Protein AF-A0A292RVN2-F1 (afdb_monomer_lite)

Radius of gyration: 14.04 Å; chains: 1; bounding box: 28×37×39 Å

Sequence (81 aa):
MRKTTEKIYCDICHCENTHNNINSQRLSVIFVTEQTEGYSCNPYLSIEKLDICPNCFNKILDGNMVFAKGAQGCNKYYFKG

pLDDT: mean 90.65, std 12.89, range [47.75, 98.38]

Secondary structure (DSSP, 8-state):
-----PPPB-TTT--B-TTS--EEEEEEEEEEE-TTT--EEEEEEEEEEEEE-HHHHHHHHTTPPEEEEEETTEEEEEE--

Structure (mmCIF, N/CA/C/O backbone):
data_AF-A0A292RVN2-F1
#
_entry.id   AF-A0A292RVN2-F1
#
loop_
_atom_site.group_PDB
_atom_site.id
_atom_site.type_symbol
_atom_site.label_atom_id
_atom_site.label_alt_id
_atom_site.label_comp_id
_atom_site.label_asym_id
_atom_site.label_entity_id
_atom_site.label_seq_id
_atom_site.pdbx_PDB_ins_code
_atom_site.Cartn_x
_atom_site.Cartn_y
_atom_site.Cartn_z
_atom_site.occupancy
_atom_site.B_iso_or_equiv
_atom_site.auth_seq_id
_atom_site.auth_comp_id
_atom_site.auth_asym_id
_atom_site.auth_atom_id
_atom_site.pdbx_PDB_model_num
ATOM 1 N N . MET A 1 1 ? -10.269 25.203 25.669 1.00 47.75 1 MET A N 1
ATOM 2 C CA . MET A 1 1 ? -9.577 24.414 24.623 1.00 47.75 1 MET A CA 1
ATOM 3 C C . MET A 1 1 ? -10.591 24.004 23.569 1.00 47.75 1 MET A C 1
ATOM 5 O O . MET A 1 1 ? -11.555 23.336 23.915 1.00 47.75 1 MET A O 1
ATOM 9 N N . ARG A 1 2 ? -10.423 24.433 22.312 1.00 48.31 2 ARG A N 1
ATOM 10 C CA . ARG A 1 2 ? -11.209 23.893 21.193 1.00 48.31 2 ARG A CA 1
ATOM 11 C C . ARG A 1 2 ? -10.682 22.480 20.918 1.00 48.31 2 ARG A C 1
ATOM 13 O O . ARG A 1 2 ? -9.487 22.332 20.689 1.00 48.31 2 ARG A O 1
ATOM 20 N N . LYS A 1 3 ? -11.531 21.453 21.018 1.00 52.97 3 LYS A N 1
ATOM 21 C CA . LYS A 1 3 ? -11.193 20.101 20.550 1.00 52.97 3 LYS A CA 1
ATOM 22 C C . LYS A 1 3 ? -11.147 20.156 19.025 1.00 52.97 3 LYS A C 1
ATOM 24 O O . LYS A 1 3 ? -12.188 20.317 18.396 1.00 52.97 3 LYS A O 1
ATOM 29 N N . THR A 1 4 ? -9.956 20.076 18.449 1.00 54.31 4 THR A N 1
ATOM 30 C CA . THR A 1 4 ? -9.796 19.813 17.019 1.00 54.31 4 THR A CA 1
ATOM 31 C C . THR A 1 4 ? -10.069 18.328 16.816 1.00 54.31 4 THR A C 1
ATOM 33 O O . THR A 1 4 ? -9.322 17.493 17.316 1.00 54.31 4 THR A O 1
ATOM 36 N N . THR A 1 5 ? -11.177 17.986 16.166 1.00 65.25 5 THR A N 1
ATOM 37 C CA . THR A 1 5 ? -11.459 16.601 15.777 1.00 65.25 5 THR A CA 1
ATOM 38 C C . THR A 1 5 ? -10.715 16.343 14.471 1.00 65.25 5 THR A C 1
ATOM 40 O O . THR A 1 5 ? -11.170 16.763 13.409 1.00 65.25 5 THR A O 1
ATOM 43 N N . GLU A 1 6 ? -9.532 15.738 14.547 1.00 68.88 6 GLU A N 1
ATOM 44 C CA . GLU A 1 6 ? -8.769 15.362 13.355 1.00 68.88 6 GLU A CA 1
ATOM 45 C C . GLU A 1 6 ? -9.501 14.233 12.623 1.00 68.88 6 GLU A C 1
ATOM 47 O O . GLU A 1 6 ? -9.778 13.173 13.189 1.00 68.88 6 GLU A O 1
ATOM 52 N N . LYS A 1 7 ? -9.874 14.483 11.365 1.00 80.38 7 LYS A N 1
ATOM 53 C CA . LYS A 1 7 ? -10.491 13.474 10.506 1.00 80.38 7 LYS A CA 1
ATOM 54 C C . LYS A 1 7 ? -9.391 12.614 9.897 1.00 80.38 7 LYS A C 1
ATOM 56 O O . LYS A 1 7 ? -8.569 13.124 9.142 1.00 80.38 7 LYS A O 1
ATOM 61 N N . ILE A 1 8 ? -9.409 11.325 10.211 1.00 87.38 8 ILE A N 1
ATOM 62 C CA . ILE A 1 8 ? -8.521 10.322 9.613 1.00 87.38 8 ILE A CA 1
ATOM 63 C C . ILE A 1 8 ? -9.309 9.575 8.533 1.00 87.38 8 ILE A C 1
ATOM 65 O O . ILE A 1 8 ? -10.500 9.294 8.711 1.00 87.38 8 ILE A O 1
ATOM 69 N N . TYR A 1 9 ? -8.649 9.254 7.423 1.00 91.94 9 TYR A N 1
ATOM 70 C CA . TYR A 1 9 ? -9.233 8.533 6.296 1.00 91.94 9 TYR A CA 1
ATOM 71 C C . TYR A 1 9 ? -8.428 7.278 6.003 1.00 91.94 9 TYR A C 1
ATOM 7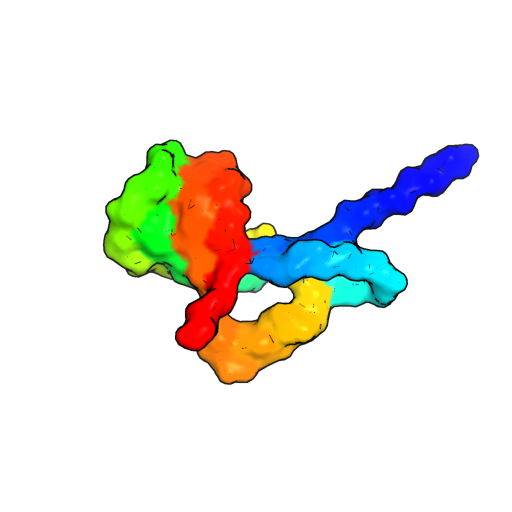3 O O . TYR A 1 9 ? -7.227 7.238 6.236 1.00 91.94 9 TYR A O 1
ATOM 81 N N . CYS A 1 10 ? -9.093 6.247 5.486 1.00 94.06 10 CYS A N 1
ATOM 82 C CA . CYS A 1 10 ? -8.374 5.068 5.033 1.00 94.06 10 CYS A CA 1
ATOM 83 C C . CYS A 1 10 ? -7.588 5.395 3.755 1.00 94.06 10 CYS A C 1
ATOM 85 O O . CYS A 1 10 ? -8.175 5.871 2.783 1.00 94.06 10 CYS A O 1
ATOM 87 N N . ASP A 1 11 ? -6.303 5.057 3.708 1.00 96.38 11 ASP A N 1
ATOM 88 C CA . ASP A 1 11 ? -5.438 5.324 2.550 1.00 96.38 11 ASP A CA 1
ATOM 89 C C . ASP A 1 11 ? -5.833 4.543 1.286 1.00 96.38 11 ASP A C 1
ATOM 91 O O . ASP A 1 11 ? -5.421 4.900 0.184 1.00 96.38 11 ASP A O 1
ATOM 95 N N . ILE A 1 12 ? -6.641 3.484 1.433 1.00 96.00 12 ILE A N 1
ATOM 96 C CA . ILE A 1 12 ? -7.054 2.605 0.329 1.00 96.00 12 ILE A CA 1
ATOM 97 C C . ILE A 1 12 ? -8.461 2.944 -0.179 1.00 96.00 12 ILE A C 1
ATOM 99 O O . ILE A 1 12 ? -8.668 3.092 -1.378 1.00 96.00 12 ILE A O 1
ATOM 103 N N . CYS A 1 13 ? -9.460 3.015 0.710 1.00 95.00 13 CYS A N 1
ATOM 104 C CA . CYS A 1 13 ? -10.862 3.228 0.313 1.00 95.00 13 CYS A CA 1
ATOM 105 C C . CYS A 1 13 ? -11.409 4.617 0.659 1.00 95.00 13 CYS A C 1
ATOM 107 O O . CYS A 1 13 ? -12.555 4.913 0.326 1.00 95.00 13 CYS A O 1
ATOM 109 N N . HIS A 1 14 ? -10.617 5.447 1.340 1.00 94.06 14 HIS A N 1
ATOM 110 C CA . HIS A 1 14 ? -10.948 6.825 1.707 1.00 94.06 14 HIS A CA 1
ATOM 111 C C . HIS A 1 14 ? -12.208 6.989 2.574 1.00 94.06 14 HIS A C 1
ATOM 113 O O . HIS A 1 14 ? -12.756 8.086 2.662 1.00 94.06 14 HIS A O 1
ATOM 119 N N . CYS A 1 15 ? -12.664 5.933 3.261 1.00 91.75 15 CYS A N 1
ATOM 120 C CA . CYS A 1 15 ? -13.734 6.071 4.248 1.00 91.75 15 CYS A CA 1
ATOM 121 C C . CYS A 1 15 ? -13.267 6.916 5.445 1.00 91.75 15 CYS A C 1
ATOM 123 O O . CYS A 1 15 ? -12.144 6.749 5.925 1.00 91.75 15 CYS A O 1
ATOM 125 N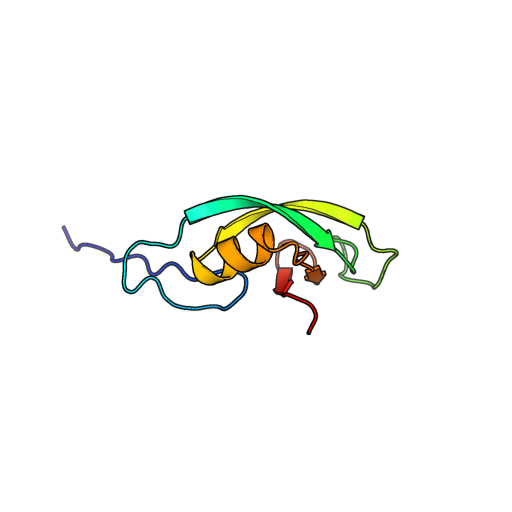 N . GLU A 1 16 ? -14.139 7.798 5.936 1.00 86.69 16 GLU A N 1
ATOM 126 C CA . GLU A 1 16 ? -13.890 8.630 7.117 1.00 86.69 16 GLU A CA 1
ATOM 127 C C . GLU A 1 16 ? -14.009 7.813 8.413 1.00 86.69 16 GLU A C 1
ATOM 129 O O . GLU A 1 16 ? -14.840 6.904 8.522 1.00 86.69 16 GLU A O 1
ATOM 134 N N . ASN A 1 17 ? -13.206 8.175 9.418 1.00 70.56 17 ASN A N 1
ATOM 135 C CA . ASN A 1 17 ? -13.209 7.591 10.757 1.00 70.56 17 ASN A CA 1
ATOM 136 C C . ASN A 1 17 ? -14.483 7.918 11.566 1.00 70.56 17 ASN A C 1
ATOM 138 O O . ASN A 1 17 ? -14.434 8.595 12.589 1.00 70.56 17 ASN A O 1
ATOM 142 N N . THR A 1 18 ? -15.641 7.428 11.134 1.00 60.38 18 THR A N 1
ATOM 143 C CA . THR A 1 18 ? -16.908 7.605 11.865 1.00 60.38 18 THR A CA 1
ATOM 144 C C . THR A 1 18 ? -16.954 6.819 13.183 1.00 60.38 18 THR A C 1
ATOM 146 O O . THR A 1 18 ? -17.787 7.119 14.034 1.00 60.38 18 THR A O 1
ATOM 149 N N . HIS A 1 19 ? -16.039 5.861 13.397 1.00 58.50 19 HIS A N 1
ATOM 150 C CA . HIS A 1 19 ? -16.090 4.922 14.529 1.00 58.50 19 HIS A CA 1
ATOM 151 C C . HIS A 1 19 ? -14.739 4.587 15.200 1.00 58.50 19 HIS A C 1
ATOM 153 O O . HIS A 1 19 ? -14.640 3.555 15.852 1.00 58.50 19 HIS A O 1
ATOM 159 N N . ASN A 1 20 ? -13.702 5.425 15.083 1.00 61.34 20 ASN A N 1
ATOM 160 C CA . ASN A 1 20 ? -12.374 5.215 15.705 1.00 61.34 20 ASN A CA 1
ATOM 161 C C . ASN A 1 20 ? -11.623 3.923 15.311 1.00 61.34 20 ASN A C 1
ATOM 163 O O . ASN A 1 20 ? -10.744 3.482 16.045 1.00 61.34 20 ASN A O 1
ATOM 167 N N . ASN A 1 21 ? -11.916 3.325 14.156 1.00 80.19 21 ASN A N 1
ATOM 168 C CA . ASN A 1 21 ? -11.362 2.015 13.786 1.00 80.19 21 ASN A CA 1
ATOM 169 C C . ASN A 1 21 ? -10.281 2.069 12.696 1.00 80.19 21 ASN A C 1
ATOM 171 O O . ASN A 1 21 ? -9.896 1.025 12.168 1.00 80.19 21 ASN A O 1
ATOM 175 N N . ILE A 1 22 ? -9.811 3.262 12.325 1.00 87.56 22 ILE A N 1
ATOM 176 C CA . ILE A 1 22 ? -8.657 3.395 11.433 1.00 87.56 22 ILE A CA 1
ATOM 177 C C . ILE A 1 22 ? -7.384 3.344 12.272 1.00 87.56 22 ILE A C 1
ATOM 179 O O . ILE A 1 22 ? -7.203 4.162 13.171 1.00 87.56 22 ILE A O 1
ATOM 183 N N . ASN A 1 23 ? -6.515 2.385 11.957 1.00 90.25 23 ASN A N 1
ATOM 184 C CA . ASN A 1 23 ? -5.240 2.185 12.636 1.00 90.25 23 ASN A CA 1
ATOM 185 C C . ASN A 1 23 ? -4.089 2.325 11.641 1.00 90.25 23 ASN A C 1
ATOM 187 O O . ASN A 1 23 ? -4.158 1.771 10.542 1.00 90.25 23 ASN A O 1
ATOM 191 N N . SER A 1 24 ? -3.010 2.994 12.047 1.00 93.94 24 SER A N 1
ATOM 192 C CA . SER A 1 24 ? -1.778 3.017 11.261 1.00 93.94 24 SER A CA 1
ATOM 193 C C . SER A 1 24 ? -1.060 1.668 11.362 1.00 93.94 24 SER A C 1
ATOM 195 O O . SER A 1 24 ? -0.697 1.236 12.457 1.00 93.94 24 SER A O 1
ATOM 197 N N . GLN A 1 25 ? -0.801 1.023 10.229 1.00 94.44 25 GLN A N 1
ATOM 198 C CA . GLN A 1 25 ? -0.096 -0.256 10.138 1.00 94.44 25 GLN A CA 1
ATOM 199 C C . GLN A 1 25 ? 1.066 -0.165 9.151 1.00 94.44 25 GLN A C 1
ATOM 201 O O . GLN A 1 25 ? 1.006 0.579 8.175 1.00 94.44 25 GLN A O 1
ATOM 206 N N . ARG A 1 26 ? 2.130 -0.941 9.389 1.00 97.19 26 ARG A N 1
ATOM 207 C CA . ARG A 1 26 ? 3.210 -1.127 8.409 1.00 97.19 26 ARG A CA 1
ATOM 208 C C . ARG A 1 26 ? 2.885 -2.343 7.556 1.00 97.19 26 ARG A C 1
ATOM 210 O O . ARG A 1 26 ? 2.865 -3.458 8.071 1.00 97.19 26 ARG A O 1
ATOM 217 N N . LEU A 1 27 ? 2.615 -2.125 6.278 1.00 96.19 27 LEU A N 1
ATOM 218 C CA . LEU A 1 27 ? 2.122 -3.152 5.366 1.00 96.19 27 LEU A CA 1
ATOM 219 C C . LEU A 1 27 ? 3.047 -3.276 4.163 1.00 96.19 27 LEU A C 1
ATOM 221 O O . LEU A 1 27 ? 3.591 -2.285 3.678 1.00 96.19 27 LEU A O 1
ATOM 225 N N . SER A 1 28 ? 3.210 -4.506 3.678 1.00 97.12 28 SER A N 1
ATOM 226 C CA . SER A 1 28 ? 3.876 -4.725 2.402 1.00 97.12 28 SER A CA 1
ATOM 227 C C . SER A 1 28 ? 2.928 -4.353 1.263 1.00 97.12 28 SER A C 1
ATOM 229 O O . SER A 1 28 ? 1.789 -4.821 1.223 1.00 97.12 28 SER A O 1
ATOM 231 N N . VAL A 1 29 ? 3.399 -3.508 0.351 1.00 97.75 29 VAL A N 1
ATOM 232 C CA . VAL A 1 29 ? 2.671 -3.073 -0.843 1.00 97.75 29 VAL A CA 1
ATOM 233 C C . VAL A 1 29 ? 3.495 -3.363 -2.091 1.00 97.75 29 VAL A C 1
ATOM 235 O O . VAL A 1 29 ? 4.724 -3.407 -2.034 1.00 97.75 29 VAL A O 1
ATOM 238 N N . ILE A 1 30 ? 2.822 -3.526 -3.226 1.00 98.38 30 ILE A N 1
ATOM 239 C CA . ILE A 1 30 ? 3.452 -3.698 -4.534 1.00 98.38 30 ILE A CA 1
ATOM 240 C C . ILE A 1 30 ? 3.389 -2.378 -5.292 1.00 98.38 30 ILE A C 1
ATOM 242 O O . ILE A 1 30 ? 2.336 -2.002 -5.813 1.00 98.38 30 ILE A O 1
ATOM 246 N N . PHE A 1 31 ? 4.518 -1.691 -5.403 1.00 98.31 31 PHE A N 1
ATOM 247 C CA . PHE A 1 31 ? 4.620 -0.526 -6.272 1.00 98.31 31 PHE A CA 1
ATOM 248 C C . PHE A 1 31 ? 4.727 -0.944 -7.731 1.00 98.31 31 PHE A C 1
ATOM 250 O O . PHE A 1 31 ? 5.427 -1.897 -8.059 1.00 98.31 31 PHE A O 1
ATOM 257 N N . VAL A 1 32 ? 4.043 -0.206 -8.606 1.00 98.25 32 VAL A N 1
ATOM 258 C CA . VAL A 1 32 ? 4.151 -0.345 -10.072 1.00 98.25 32 VAL A CA 1
ATOM 259 C C . VAL A 1 32 ? 4.826 0.862 -10.733 1.00 98.25 32 VAL A C 1
ATOM 261 O O . VAL A 1 32 ? 4.983 0.895 -11.952 1.00 98.25 32 VAL A O 1
ATOM 264 N N . THR A 1 33 ? 5.219 1.851 -9.928 1.00 98.38 33 THR A N 1
ATOM 265 C CA . THR A 1 33 ? 5.956 3.042 -10.351 1.00 98.38 33 THR A CA 1
ATOM 266 C C . THR A 1 33 ? 7.184 3.259 -9.474 1.00 98.38 33 THR A C 1
ATOM 268 O O . THR A 1 33 ? 7.183 2.937 -8.278 1.00 98.38 33 THR A O 1
ATOM 271 N N . GLU A 1 34 ? 8.240 3.820 -10.051 1.00 97.44 34 GLU A N 1
ATOM 272 C CA . GLU A 1 34 ? 9.383 4.294 -9.270 1.00 97.44 34 GLU A CA 1
ATOM 273 C C . GLU A 1 34 ? 9.009 5.557 -8.461 1.00 97.44 34 GLU A C 1
ATOM 275 O O . GLU A 1 34 ? 8.022 6.225 -8.768 1.00 97.44 34 GLU A O 1
ATOM 280 N N . GLN A 1 35 ? 9.720 5.820 -7.357 1.00 96.94 35 GLN A N 1
ATOM 281 C CA . GLN A 1 35 ? 9.333 6.839 -6.362 1.00 96.94 35 GLN A CA 1
ATOM 282 C C . GLN A 1 35 ? 9.944 8.232 -6.586 1.00 96.94 35 GLN A C 1
ATOM 284 O O . GLN A 1 35 ? 9.661 9.145 -5.807 1.00 96.94 35 GLN A O 1
ATOM 289 N N . THR A 1 36 ? 10.764 8.410 -7.618 1.00 95.56 36 THR A N 1
ATOM 290 C CA . THR A 1 36 ? 11.395 9.678 -7.989 1.00 95.56 36 THR A CA 1
ATOM 291 C C . THR A 1 36 ? 10.506 10.499 -8.924 1.00 95.56 36 THR A C 1
ATOM 293 O O . THR A 1 36 ? 10.159 11.618 -8.555 1.00 95.56 36 THR A O 1
ATOM 296 N N . GLU A 1 37 ? 10.098 9.959 -10.077 1.00 96.69 37 GLU A N 1
ATOM 297 C CA . GLU A 1 37 ? 9.329 10.671 -11.123 1.00 96.69 37 GLU A CA 1
ATOM 298 C C . GLU A 1 37 ? 7.920 10.072 -11.355 1.00 96.69 37 GLU A C 1
ATOM 300 O O . GLU A 1 37 ? 7.056 10.701 -11.965 1.00 96.69 37 GLU A O 1
ATOM 305 N N . GLY A 1 38 ? 7.645 8.867 -10.847 1.00 96.69 38 GLY A N 1
ATOM 306 C CA . GLY A 1 38 ? 6.385 8.145 -11.033 1.00 96.69 38 GLY A CA 1
ATOM 307 C C . GLY A 1 38 ? 6.291 7.346 -12.335 1.00 96.69 38 GLY A C 1
ATOM 308 O O . GLY A 1 38 ? 5.188 6.946 -12.720 1.00 96.69 38 GLY A O 1
ATOM 309 N N . TYR A 1 39 ? 7.406 7.086 -13.020 1.00 97.38 39 TYR A N 1
ATOM 310 C CA . TYR A 1 39 ? 7.428 6.250 -14.216 1.00 97.38 39 TYR A CA 1
ATOM 311 C C . TYR A 1 39 ? 7.080 4.798 -13.900 1.00 97.38 39 TYR A C 1
ATOM 313 O O . TYR A 1 39 ? 7.409 4.265 -12.841 1.00 97.38 39 TYR A O 1
ATOM 321 N N . SER A 1 40 ? 6.434 4.136 -14.861 1.00 97.44 40 SER A N 1
ATOM 322 C CA . SER A 1 40 ? 6.185 2.697 -14.792 1.00 97.44 40 SER A CA 1
ATOM 323 C C . SER A 1 40 ? 7.505 1.939 -14.665 1.00 97.44 40 SER A C 1
ATOM 325 O O . SER A 1 40 ? 8.451 2.201 -15.406 1.00 97.44 40 SER A O 1
ATOM 327 N N . CYS A 1 41 ? 7.546 0.949 -13.780 1.00 96.69 41 CYS A N 1
ATOM 328 C CA . CYS A 1 41 ? 8.715 0.098 -13.585 1.00 96.69 41 CYS A CA 1
ATOM 329 C C . CYS A 1 41 ? 8.307 -1.365 -13.378 1.00 96.69 41 CYS A C 1
ATOM 331 O O . CYS A 1 41 ? 7.122 -1.696 -13.293 1.00 96.69 41 CYS A O 1
ATOM 333 N N . ASN A 1 42 ? 9.299 -2.253 -13.277 1.00 97.94 42 ASN A N 1
ATOM 334 C CA . ASN A 1 42 ? 9.047 -3.611 -12.804 1.00 97.94 42 ASN A CA 1
ATOM 335 C C . ASN A 1 42 ? 8.482 -3.549 -11.376 1.00 97.94 42 ASN A C 1
ATOM 337 O O . ASN A 1 42 ? 9.061 -2.836 -10.550 1.00 97.94 42 ASN A O 1
ATOM 341 N N . PRO A 1 43 ? 7.381 -4.260 -11.070 1.00 98.19 43 PRO A N 1
ATOM 342 C CA . PRO A 1 43 ? 6.786 -4.186 -9.748 1.00 98.19 43 PRO A CA 1
ATOM 343 C C . PRO A 1 43 ? 7.728 -4.664 -8.643 1.00 98.19 43 PRO A C 1
ATOM 345 O O . PRO A 1 43 ? 8.457 -5.640 -8.825 1.00 98.19 43 PRO A O 1
ATOM 348 N N . TYR A 1 44 ? 7.682 -4.006 -7.488 1.00 98.25 44 TYR A N 1
ATOM 349 C CA . TYR A 1 44 ? 8.527 -4.334 -6.337 1.00 98.25 44 TYR A CA 1
ATOM 350 C C . TYR A 1 44 ? 7.772 -4.181 -5.017 1.00 98.25 44 TYR A C 1
ATOM 352 O O . TYR A 1 44 ? 6.802 -3.428 -4.921 1.00 98.25 44 TYR A O 1
ATOM 360 N N . LEU A 1 45 ? 8.226 -4.914 -3.997 1.00 98.19 45 LEU A N 1
ATOM 361 C CA . LEU A 1 45 ? 7.688 -4.823 -2.643 1.00 98.19 45 LEU A CA 1
ATOM 362 C C . LEU A 1 45 ? 8.321 -3.643 -1.898 1.00 98.19 45 LEU A C 1
ATOM 364 O O . LEU A 1 45 ? 9.543 -3.503 -1.885 1.00 98.19 45 LEU A O 1
ATOM 368 N N . SER A 1 46 ? 7.492 -2.846 -1.228 1.00 97.62 46 SER A N 1
ATOM 369 C CA . SER A 1 46 ? 7.909 -1.858 -0.226 1.00 97.62 46 SER A CA 1
ATOM 370 C C . SER A 1 46 ? 7.114 -2.055 1.063 1.00 97.62 46 SER A C 1
ATOM 372 O O . SER A 1 46 ? 6.032 -2.641 1.038 1.00 97.62 46 SER A O 1
ATOM 374 N N . ILE A 1 47 ? 7.645 -1.583 2.192 1.00 97.81 47 ILE A N 1
ATOM 375 C CA . ILE A 1 47 ? 6.916 -1.518 3.463 1.00 97.81 47 ILE A CA 1
ATOM 376 C C . ILE A 1 47 ? 6.477 -0.074 3.679 1.00 97.81 47 ILE A C 1
ATOM 378 O O . ILE A 1 47 ? 7.303 0.772 4.018 1.00 97.81 47 ILE A O 1
ATOM 382 N N . GLU A 1 48 ? 5.176 0.178 3.579 1.00 97.50 48 GLU A N 1
ATOM 383 C CA . GLU A 1 48 ? 4.586 1.505 3.767 1.00 97.50 48 GLU A CA 1
ATOM 384 C C . GLU A 1 48 ? 3.809 1.582 5.079 1.00 97.50 48 GLU A C 1
ATOM 386 O O . GLU A 1 48 ? 3.247 0.590 5.552 1.00 97.50 48 GLU A O 1
ATOM 391 N N . LYS A 1 49 ? 3.777 2.773 5.682 1.00 97.12 49 LYS A N 1
ATOM 392 C CA . LYS A 1 49 ? 2.899 3.062 6.818 1.00 97.12 49 LYS A CA 1
ATOM 393 C C . LYS A 1 49 ? 1.572 3.584 6.270 1.00 97.12 49 LYS A C 1
ATOM 395 O O . LYS A 1 49 ? 1.568 4.659 5.683 1.00 97.12 49 LYS A O 1
ATOM 400 N N . LEU A 1 50 ? 0.487 2.843 6.490 1.00 96.38 50 LEU A N 1
ATOM 401 C CA . LEU A 1 50 ? -0.851 3.181 6.001 1.00 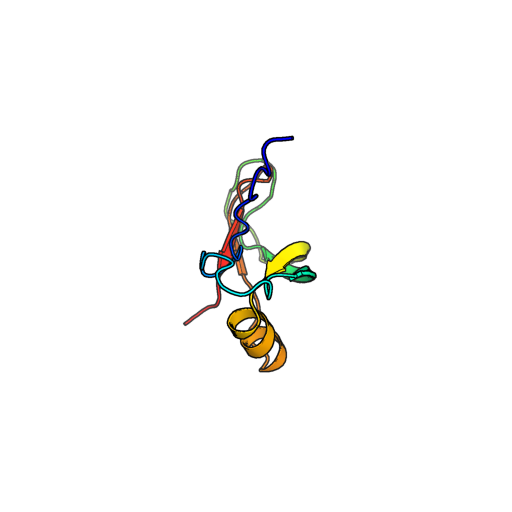96.38 50 LEU A CA 1
ATOM 402 C C . LEU A 1 50 ? -1.863 3.264 7.139 1.00 96.38 50 LEU A C 1
ATOM 404 O O . LEU A 1 50 ? -1.891 2.392 8.009 1.00 96.38 50 LEU A O 1
ATOM 408 N N . ASP A 1 51 ? -2.739 4.254 7.075 1.00 95.50 51 ASP A N 1
ATOM 409 C CA . ASP A 1 51 ? -3.958 4.347 7.863 1.00 95.50 51 ASP A CA 1
ATOM 410 C C . ASP A 1 51 ? -5.041 3.483 7.205 1.00 95.50 51 ASP A C 1
ATOM 412 O O . ASP A 1 51 ? -5.564 3.779 6.127 1.00 95.50 51 ASP A O 1
ATOM 416 N N . ILE A 1 52 ? -5.371 2.352 7.833 1.00 95.00 52 ILE A N 1
ATOM 417 C CA . ILE A 1 52 ? -6.250 1.340 7.241 1.00 95.00 52 ILE A CA 1
ATOM 418 C C . ILE A 1 52 ? -7.505 1.098 8.082 1.00 95.00 52 ILE A C 1
ATOM 420 O O . ILE A 1 52 ? -7.445 0.987 9.306 1.00 95.00 52 ILE A O 1
ATOM 424 N N . CYS A 1 53 ? -8.662 1.005 7.419 1.00 94.25 53 CYS A N 1
ATOM 425 C CA . CYS A 1 53 ? -9.913 0.611 8.063 1.00 94.25 53 CYS A CA 1
ATOM 426 C C . CYS A 1 53 ? -10.022 -0.923 8.190 1.00 94.25 53 CYS A C 1
ATOM 428 O O . CYS A 1 53 ? -9.384 -1.650 7.421 1.00 94.25 53 CYS A O 1
ATOM 430 N N . PRO A 1 54 ? -10.883 -1.451 9.084 1.00 93.31 54 PRO A N 1
ATOM 431 C CA . PRO A 1 54 ? -10.979 -2.893 9.321 1.00 93.31 54 PRO A CA 1
ATOM 432 C C . PRO A 1 54 ? -11.372 -3.690 8.075 1.00 93.31 54 PRO A C 1
ATOM 434 O O . PRO A 1 54 ? -10.884 -4.793 7.868 1.00 93.31 54 PRO A O 1
ATOM 437 N N . ASN A 1 55 ? -12.213 -3.117 7.208 1.00 93.75 55 ASN A N 1
ATOM 438 C CA . ASN A 1 55 ? -12.631 -3.771 5.969 1.00 93.75 55 ASN A CA 1
ATOM 439 C C . ASN A 1 55 ? -11.445 -3.984 5.013 1.00 93.75 55 ASN A C 1
ATOM 441 O O . ASN A 1 55 ? -11.233 -5.082 4.508 1.00 93.75 55 ASN A O 1
ATOM 445 N N . CYS A 1 56 ? -10.632 -2.947 4.791 1.00 95.44 56 CYS A N 1
ATOM 446 C CA . CYS A 1 56 ? -9.433 -3.069 3.965 1.00 95.44 56 CYS A CA 1
ATOM 447 C C . CYS A 1 56 ? -8.391 -3.984 4.614 1.00 95.44 56 CYS A C 1
ATOM 449 O O . CYS A 1 56 ? -7.750 -4.751 3.906 1.00 95.44 56 CYS A O 1
ATOM 451 N N . PHE A 1 57 ? -8.251 -3.950 5.941 1.00 95.19 57 PHE A N 1
ATOM 452 C CA . PHE A 1 57 ? -7.341 -4.848 6.647 1.00 95.19 57 PHE A CA 1
ATOM 453 C C . PHE A 1 57 ? -7.747 -6.320 6.492 1.00 95.19 57 PHE A C 1
ATOM 455 O O . PHE A 1 57 ? -6.904 -7.144 6.152 1.00 95.19 57 PHE A O 1
ATOM 462 N N . ASN A 1 58 ? -9.036 -6.643 6.627 1.00 95.38 58 ASN A N 1
ATOM 463 C CA . ASN A 1 58 ? -9.534 -8.004 6.414 1.00 95.38 58 ASN A CA 1
ATOM 464 C C . ASN A 1 58 ? -9.277 -8.495 4.985 1.00 95.38 58 ASN A C 1
ATOM 466 O O . ASN A 1 58 ? -8.793 -9.605 4.819 1.00 95.38 58 ASN A O 1
ATOM 470 N N . LYS A 1 59 ? -9.462 -7.650 3.960 1.00 96.06 59 LYS A N 1
ATOM 471 C CA . LYS A 1 59 ? -9.108 -8.023 2.578 1.00 96.06 59 LYS A CA 1
ATOM 472 C C . LYS A 1 59 ? -7.641 -8.434 2.433 1.00 96.06 59 LYS A C 1
ATOM 474 O O . LYS A 1 59 ? -7.345 -9.361 1.683 1.00 96.06 59 LYS A O 1
ATOM 479 N N . ILE A 1 60 ? -6.731 -7.758 3.138 1.00 96.19 60 ILE A N 1
ATOM 480 C CA . ILE A 1 60 ? -5.305 -8.116 3.148 1.00 96.19 60 ILE A CA 1
ATOM 481 C C . ILE A 1 60 ? -5.102 -9.478 3.814 1.00 96.19 60 ILE A C 1
ATOM 483 O O . ILE A 1 60 ? -4.371 -10.309 3.279 1.00 96.19 60 ILE A O 1
ATOM 487 N N . LEU A 1 61 ? -5.769 -9.727 4.946 1.00 95.88 61 LEU A N 1
ATOM 488 C CA . LEU A 1 61 ? -5.737 -11.028 5.625 1.00 95.88 61 LEU A CA 1
ATOM 489 C C . LEU A 1 61 ? -6.319 -12.157 4.760 1.00 95.8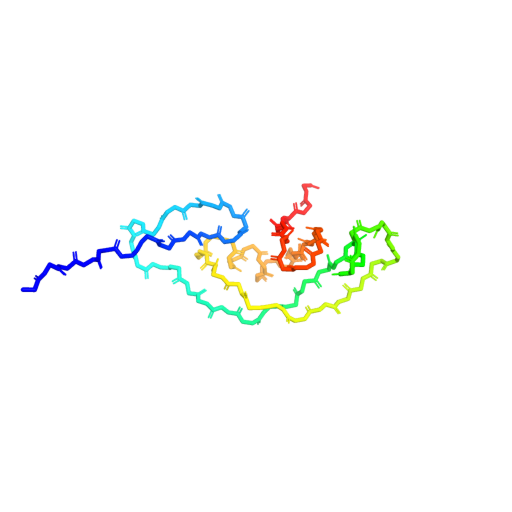8 61 LEU A C 1
ATOM 491 O O . LEU A 1 61 ? -5.813 -13.274 4.812 1.00 95.88 61 LEU A O 1
ATOM 495 N N . ASP A 1 62 ? -7.298 -11.848 3.907 1.00 96.81 62 ASP A N 1
ATOM 496 C CA . ASP A 1 62 ? -7.877 -12.768 2.919 1.00 96.81 62 ASP A CA 1
ATOM 497 C C . ASP A 1 62 ? -6.949 -13.023 1.710 1.00 96.81 62 ASP A C 1
ATOM 499 O O . ASP A 1 62 ? -7.340 -13.670 0.739 1.00 96.81 62 ASP A O 1
ATOM 503 N N . GLY A 1 63 ? -5.714 -12.510 1.739 1.00 95.50 63 GLY A N 1
ATOM 504 C CA . GLY A 1 63 ? -4.698 -12.744 0.713 1.00 95.50 63 GLY A CA 1
ATOM 505 C C . GLY A 1 63 ? -4.690 -11.728 -0.430 1.00 95.50 63 GLY A C 1
ATOM 506 O O . GLY A 1 63 ? -3.967 -11.920 -1.409 1.00 95.50 63 GLY A O 1
ATOM 507 N N . ASN A 1 64 ? -5.450 -10.630 -0.333 1.00 96.94 64 ASN A N 1
ATOM 508 C CA . ASN A 1 64 ? -5.433 -9.589 -1.362 1.00 96.94 64 ASN A CA 1
ATOM 509 C C . ASN A 1 64 ? -4.229 -8.662 -1.178 1.00 96.94 64 ASN A C 1
ATOM 511 O O . ASN A 1 64 ? -4.110 -7.944 -0.184 1.00 96.94 64 ASN A O 1
ATOM 515 N N . MET A 1 65 ? -3.357 -8.629 -2.181 1.00 96.44 65 MET A N 1
ATOM 516 C CA . MET A 1 65 ? -2.207 -7.730 -2.191 1.00 96.44 65 MET A CA 1
ATOM 517 C C . MET A 1 65 ? -2.635 -6.276 -2.419 1.00 96.44 65 MET A C 1
ATOM 519 O O . MET A 1 65 ? -3.478 -5.985 -3.272 1.00 96.44 65 MET A O 1
ATOM 523 N N . VAL A 1 66 ? -2.007 -5.355 -1.686 1.00 98.12 66 VAL A N 1
ATOM 524 C CA . VAL A 1 66 ? -2.161 -3.910 -1.893 1.00 98.12 66 VAL A CA 1
ATOM 525 C C . VAL A 1 66 ? -1.161 -3.460 -2.948 1.00 98.12 66 VAL A C 1
ATOM 527 O O . VAL A 1 66 ? 0.044 -3.651 -2.795 1.00 98.12 66 VAL A O 1
ATOM 530 N N . PHE A 1 67 ? -1.654 -2.840 -4.011 1.00 98.38 67 PHE A N 1
ATOM 531 C CA . PHE A 1 67 ? -0.840 -2.201 -5.035 1.00 98.38 67 PHE A CA 1
ATOM 532 C C . PHE A 1 67 ? -0.738 -0.703 -4.769 1.00 98.38 67 PHE A C 1
ATOM 534 O O . PHE A 1 67 ? -1.646 -0.100 -4.197 1.00 98.38 67 PHE A O 1
ATOM 541 N N . ALA A 1 68 ? 0.358 -0.103 -5.218 1.00 98.12 68 ALA A N 1
ATOM 542 C CA . ALA A 1 68 ? 0.632 1.313 -5.069 1.00 98.12 68 ALA A CA 1
ATOM 543 C C . ALA A 1 68 ? 1.137 1.923 -6.384 1.00 98.12 68 ALA A C 1
ATOM 545 O O . ALA A 1 68 ? 1.858 1.281 -7.153 1.00 98.12 68 ALA A O 1
ATOM 546 N N . LYS A 1 69 ? 0.738 3.167 -6.660 1.00 97.75 69 LYS A N 1
ATOM 547 C CA . LYS A 1 69 ? 1.255 3.977 -7.776 1.00 97.75 69 LYS A CA 1
ATOM 548 C C . LYS A 1 69 ? 1.378 5.442 -7.371 1.00 97.75 69 LYS A C 1
ATOM 550 O O . LYS A 1 69 ? 0.551 5.925 -6.602 1.00 97.75 69 LYS A O 1
ATOM 555 N N . GLY A 1 70 ? 2.341 6.145 -7.946 1.00 97.25 70 GLY A N 1
ATOM 556 C CA . GLY A 1 70 ? 2.704 7.509 -7.565 1.00 97.25 70 GLY A CA 1
ATOM 557 C C . GLY A 1 70 ? 4.193 7.617 -7.249 1.00 97.25 70 GLY A C 1
ATOM 558 O O . GLY A 1 70 ? 4.944 6.665 -7.465 1.00 97.25 70 GLY A O 1
ATOM 559 N N . ALA A 1 71 ? 4.605 8.786 -6.771 1.00 97.38 71 ALA A N 1
ATOM 560 C CA . ALA 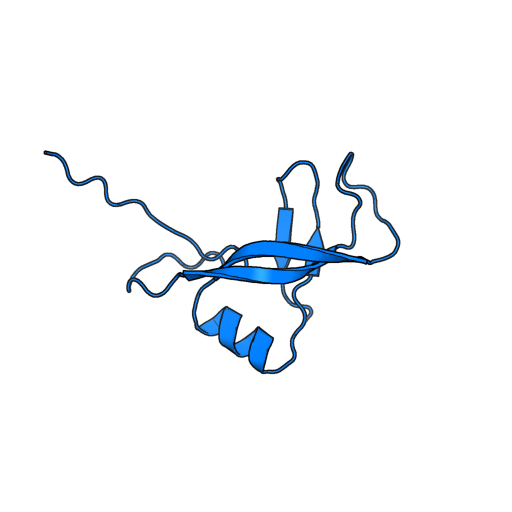A 1 71 ? 5.985 9.088 -6.414 1.00 97.38 71 ALA A CA 1
ATOM 561 C C . ALA A 1 71 ? 6.041 10.216 -5.380 1.00 97.38 71 ALA A C 1
ATOM 563 O O . ALA A 1 71 ? 5.043 10.904 -5.153 1.00 97.38 71 ALA A O 1
ATOM 564 N N . GLN A 1 72 ? 7.210 10.413 -4.763 1.00 95.50 72 GLN A N 1
ATOM 565 C CA . GLN A 1 72 ? 7.489 11.537 -3.857 1.00 95.50 72 GLN A CA 1
ATOM 566 C C . GLN A 1 72 ? 6.490 11.661 -2.688 1.00 95.50 72 GLN A C 1
ATOM 568 O O . GLN A 1 72 ? 6.148 12.757 -2.253 1.00 95.50 72 GLN A O 1
ATOM 573 N N . GLY A 1 73 ? 5.986 10.526 -2.193 1.00 93.19 73 GLY A N 1
ATOM 574 C CA . GLY A 1 73 ? 4.978 10.4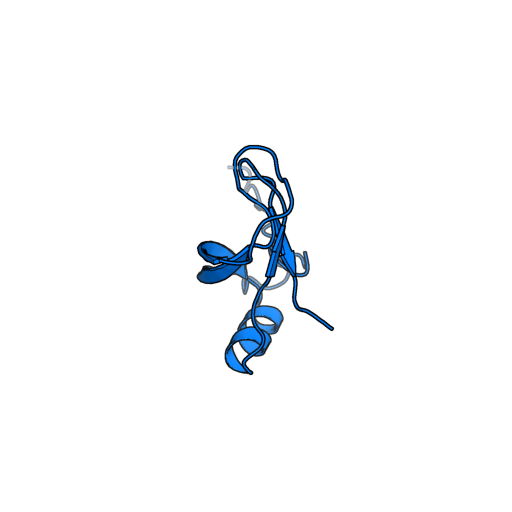74 -1.128 1.00 93.19 73 GLY A CA 1
ATOM 575 C C . GLY A 1 73 ? 3.534 10.706 -1.595 1.00 93.19 73 GLY A C 1
ATOM 576 O O . GLY A 1 73 ? 2.602 10.475 -0.829 1.00 93.19 73 GLY A O 1
ATOM 577 N N . CYS A 1 74 ? 3.316 11.075 -2.859 1.00 95.75 74 CYS A N 1
ATOM 578 C CA . CYS A 1 74 ? 1.996 11.229 -3.471 1.00 95.75 74 CYS A CA 1
ATOM 579 C C . CYS A 1 74 ? 1.496 9.895 -4.048 1.00 95.75 74 CYS A C 1
ATOM 581 O O . CYS A 1 74 ? 1.292 9.752 -5.258 1.00 95.75 74 CYS A O 1
ATOM 583 N N . ASN A 1 75 ? 1.315 8.905 -3.174 1.00 97.31 75 ASN A N 1
ATOM 584 C CA . ASN A 1 75 ? 0.977 7.536 -3.553 1.00 97.31 75 ASN A CA 1
ATOM 585 C C . ASN A 1 75 ? -0.525 7.244 -3.439 1.00 97.31 75 ASN A C 1
ATOM 587 O O . ASN A 1 75 ? -1.210 7.711 -2.533 1.00 97.31 75 ASN A O 1
ATOM 591 N N . LYS A 1 76 ? -1.035 6.436 -4.371 1.00 97.50 76 LYS A N 1
ATOM 592 C CA . LYS A 1 76 ? -2.389 5.871 -4.360 1.00 97.50 76 LYS A CA 1
ATOM 593 C C . LYS A 1 76 ? -2.308 4.375 -4.113 1.00 97.50 76 LYS A C 1
ATOM 595 O O . LYS A 1 76 ? -1.627 3.684 -4.872 1.00 97.50 76 LYS A O 1
ATOM 600 N N . TYR A 1 77 ? -3.063 3.892 -3.133 1.00 98.19 77 TYR A N 1
ATOM 601 C CA . TYR A 1 77 ? -3.104 2.487 -2.732 1.00 98.19 77 TYR A CA 1
ATOM 602 C C . TYR A 1 77 ? -4.430 1.844 -3.135 1.00 98.19 77 TYR A C 1
ATOM 604 O O . TYR A 1 77 ? -5.484 2.465 -3.023 1.00 98.19 77 TYR A O 1
ATOM 612 N N . TYR A 1 78 ? -4.394 0.615 -3.647 1.00 98.06 78 TYR A N 1
ATOM 613 C CA . TYR A 1 78 ? -5.580 -0.048 -4.193 1.00 98.06 78 TYR A CA 1
ATOM 614 C C . TYR A 1 78 ? -5.453 -1.576 -4.197 1.00 98.06 78 TYR A C 1
ATOM 616 O O . TYR A 1 78 ? -4.355 -2.126 -4.210 1.00 98.06 78 TYR A O 1
ATOM 624 N N . PHE A 1 79 ? -6.593 -2.266 -4.231 1.00 97.44 79 PHE A N 1
ATOM 625 C CA . PHE A 1 79 ? -6.665 -3.695 -4.547 1.00 97.44 79 PHE A CA 1
ATOM 626 C C . PHE A 1 79 ? -6.900 -3.876 -6.051 1.00 97.44 79 PHE A C 1
ATOM 628 O O . PHE A 1 79 ? -7.567 -3.043 -6.671 1.00 97.44 79 PHE A O 1
ATOM 635 N N . LYS A 1 80 ? -6.380 -4.955 -6.646 1.00 91.62 80 LYS A N 1
ATOM 636 C CA . LYS A 1 80 ? -6.814 -5.372 -7.990 1.00 91.62 80 LYS A CA 1
ATOM 637 C C . LYS A 1 80 ? -8.209 -5.999 -7.892 1.00 91.62 80 LYS A C 1
ATOM 639 O O . LYS A 1 80 ? -8.486 -6.694 -6.918 1.00 91.62 80 LYS A O 1
ATOM 644 N N . GLY A 1 81 ? -9.071 -5.668 -8.853 1.00 75.50 81 GLY A N 1
ATOM 645 C CA . GLY A 1 81 ? -10.383 -6.297 -9.027 1.00 75.50 81 GLY A CA 1
ATOM 646 C C . GLY A 1 81 ? -10.289 -7.622 -9.762 1.00 75.50 81 GLY A C 1
ATOM 647 O O . GLY A 1 81 ? -9.236 -7.859 -10.400 1.00 75.50 81 GLY A O 1
#

Foldseek 3Di:
DDPDPDWDAWLEPRDTCPDVQFDWDFDWAWEQADAAAQDGDDIDIDTDTTRHGPVVVVVVVVVFHWYWTDHPPPIHIYTDD